Protein AF-A0A9X8VHA1-F1 (afdb_monomer_lite)

Organism: Serratia marcescens (NCBI:txid615)

Radius of gyration: 11.7 Å; chains: 1; bounding box: 28×29×28 Å

Sequence (70 aa):
NELPKRATITLRREKLDRLIGHVVPSEQVSDILRRLGCQVTEQGDSWQAVAPSWRFDMEIEEDLVEEVAR

Foldseek 3Di:
DDQADWAKEKAFQVVLCVVLVHHDDPVLLCVLLVVQVWDWDDDPRIITTTHHRPCPQPRYNVSSSVSSSD

Secondary structure (DSSP, 8-state):
--PPPPPEEEEEHHHHHHHHSS---HHHHHHHHHHTT-EEEEETTEEEEE--TT--S--SHHHHHHHHH-

InterPro domains:
  IPR005147 tRNA synthetase, B5-domain [PF03484] (9-70)
  IPR005147 tRNA synthetase, B5-domain [PS51483] (4-70)
  IPR005147 tRNA synthetase, B5-domain [SM00874] (6-70)
  IPR009061 Putative DNA-binding domain superfamily [SSF46955] (6-70)

pLDDT: mean 87.25, std 9.29, range [42.91, 94.25]

Structure (mmCIF, N/CA/C/O backbone):
data_AF-A0A9X8VHA1-F1
#
_entry.id   AF-A0A9X8VHA1-F1
#
loop_
_atom_site.group_PDB
_atom_site.id
_atom_site.type_symbol
_atom_site.label_atom_id
_atom_site.label_alt_id
_atom_site.label_comp_id
_atom_site.label_asym_id
_atom_site.label_entity_id
_atom_site.label_seq_id
_atom_site.pdbx_PDB_ins_code
_atom_site.Cartn_x
_atom_site.Cartn_y
_atom_site.Cartn_z
_atom_site.occupancy
_atom_site.B_iso_or_equiv
_atom_site.auth_seq_id
_atom_site.auth_comp_id
_atom_site.auth_asym_id
_atom_site.auth_atom_id
_atom_site.pdbx_PDB_model_num
ATOM 1 N N . ASN A 1 1 ? 19.682 -15.812 -15.341 1.00 42.91 1 ASN A N 1
ATOM 2 C CA . ASN A 1 1 ? 18.347 -15.957 -14.727 1.00 42.91 1 ASN A CA 1
ATOM 3 C C . ASN A 1 1 ? 18.222 -14.881 -13.658 1.00 42.91 1 ASN A C 1
ATOM 5 O O . ASN A 1 1 ? 18.445 -15.153 -12.485 1.00 42.91 1 ASN A O 1
ATOM 9 N N . GLU A 1 2 ? 18.019 -13.633 -14.074 1.00 55.56 2 GLU A N 1
ATOM 10 C CA . GLU A 1 2 ? 17.937 -12.494 -13.155 1.00 55.56 2 GLU A CA 1
ATOM 11 C C . GLU A 1 2 ? 16.471 -12.334 -12.764 1.00 55.56 2 GLU A C 1
ATOM 13 O O . GLU A 1 2 ? 15.642 -11.914 -13.566 1.00 55.56 2 GLU A O 1
ATOM 18 N N . LEU A 1 3 ? 16.129 -12.779 -11.554 1.00 59.59 3 LEU A N 1
ATOM 19 C CA . LEU A 1 3 ? 14.822 -12.486 -10.977 1.00 59.59 3 LEU A CA 1
ATOM 20 C C . LEU A 1 3 ? 14.718 -10.955 -10.855 1.00 59.59 3 LEU A C 1
ATOM 22 O O . LEU A 1 3 ? 15.638 -10.355 -10.289 1.00 59.59 3 LEU A O 1
ATOM 26 N N . PRO A 1 4 ? 13.657 -10.311 -11.374 1.00 62.06 4 PRO A N 1
ATOM 27 C CA . PRO A 1 4 ? 13.540 -8.861 -11.297 1.00 62.06 4 PRO A CA 1
ATOM 28 C C . PRO A 1 4 ? 13.562 -8.419 -9.831 1.00 62.06 4 PRO A C 1
ATOM 30 O O . PRO A 1 4 ? 12.954 -9.066 -8.968 1.00 62.06 4 PRO A O 1
ATOM 33 N N . LYS A 1 5 ? 14.296 -7.339 -9.538 1.00 67.88 5 LYS A N 1
ATOM 34 C CA . LYS A 1 5 ? 14.341 -6.753 -8.195 1.00 67.88 5 LYS A CA 1
ATOM 35 C C . LYS A 1 5 ? 12.919 -6.387 -7.780 1.00 67.88 5 LYS A C 1
ATOM 37 O O . LYS A 1 5 ? 12.259 -5.611 -8.457 1.00 67.88 5 LYS A O 1
ATOM 42 N N . ARG A 1 6 ? 12.463 -6.948 -6.663 1.00 78.88 6 ARG A N 1
ATOM 43 C CA . ARG A 1 6 ? 11.178 -6.584 -6.064 1.00 78.88 6 ARG A CA 1
ATOM 44 C C . ARG A 1 6 ? 11.290 -5.174 -5.494 1.00 78.88 6 ARG A C 1
ATOM 46 O O . ARG A 1 6 ? 12.162 -4.936 -4.653 1.00 78.88 6 ARG A O 1
ATOM 53 N N . ALA A 1 7 ? 10.428 -4.265 -5.935 1.00 83.44 7 ALA A N 1
ATOM 54 C CA . ALA A 1 7 ? 10.325 -2.946 -5.331 1.00 83.44 7 ALA A CA 1
ATOM 55 C C . ALA A 1 7 ? 9.724 -3.095 -3.926 1.00 83.44 7 ALA A C 1
ATOM 57 O O . ALA A 1 7 ? 8.678 -3.719 -3.746 1.00 83.44 7 ALA A O 1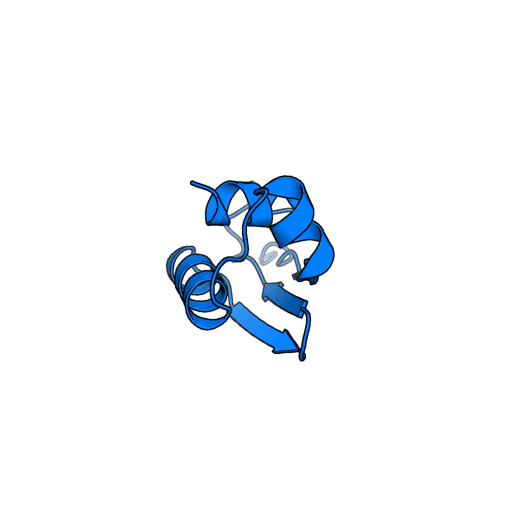
ATOM 58 N N . THR A 1 8 ? 10.430 -2.587 -2.915 1.00 90.31 8 THR A N 1
ATOM 59 C CA . THR A 1 8 ? 9.915 -2.508 -1.543 1.00 90.31 8 THR A CA 1
ATOM 60 C C . THR A 1 8 ? 9.544 -1.068 -1.276 1.00 90.31 8 THR A C 1
ATOM 62 O O . THR A 1 8 ? 10.409 -0.195 -1.283 1.00 90.31 8 THR A O 1
ATOM 65 N N . ILE A 1 9 ? 8.261 -0.839 -1.046 1.00 92.06 9 ILE A N 1
ATOM 66 C CA . ILE A 1 9 ? 7.677 0.486 -0.949 1.00 92.06 9 ILE A CA 1
ATOM 67 C C . ILE A 1 9 ? 7.054 0.614 0.433 1.00 92.06 9 ILE A C 1
ATOM 69 O O . ILE A 1 9 ? 6.351 -0.282 0.907 1.00 92.06 9 ILE A O 1
ATOM 73 N N . THR A 1 10 ? 7.325 1.734 1.089 1.00 93.88 10 THR A N 1
ATOM 74 C CA . THR A 1 10 ? 6.723 2.060 2.378 1.00 93.88 10 THR A CA 1
ATOM 75 C C . THR A 1 10 ? 5.618 3.076 2.153 1.00 93.88 10 THR A C 1
ATOM 77 O O . THR A 1 10 ? 5.897 4.207 1.766 1.00 93.88 10 THR A O 1
ATOM 80 N N . LEU A 1 11 ? 4.383 2.667 2.422 1.00 92.88 11 LEU A N 1
ATOM 81 C CA . LEU A 1 11 ? 3.201 3.512 2.414 1.00 92.88 11 LEU A CA 1
ATOM 82 C C . LEU A 1 11 ? 2.928 4.027 3.824 1.00 92.88 11 LEU A C 1
ATOM 84 O O . LEU A 1 11 ? 2.668 3.241 4.734 1.00 92.88 11 LEU A O 1
ATOM 88 N N . ARG A 1 12 ? 2.976 5.342 4.028 1.00 94.19 12 ARG A N 1
ATOM 89 C CA . ARG A 1 12 ? 2.658 5.955 5.323 1.00 94.19 12 ARG A CA 1
ATOM 90 C C . ARG A 1 12 ? 1.187 6.333 5.398 1.00 94.19 12 ARG A C 1
ATOM 92 O O . ARG A 1 12 ? 0.654 6.942 4.472 1.00 94.19 12 ARG A O 1
ATOM 99 N N . ARG A 1 13 ? 0.574 6.077 6.555 1.00 91.31 13 ARG A N 1
ATOM 100 C CA . ARG A 1 13 ? -0.800 6.481 6.878 1.00 91.31 13 ARG A CA 1
ATOM 101 C C . ARG A 1 13 ? -1.058 7.951 6.582 1.00 91.31 13 ARG A C 1
ATOM 103 O O . ARG A 1 13 ? -1.973 8.280 5.838 1.00 91.31 13 ARG A O 1
ATOM 110 N N . GLU A 1 14 ? -0.195 8.816 7.104 1.00 91.50 14 GLU A N 1
ATOM 111 C CA . GLU A 1 14 ? -0.321 10.265 6.946 1.00 91.50 14 GLU A CA 1
ATOM 112 C C . GLU A 1 14 ? -0.360 10.691 5.471 1.00 91.50 14 GLU A C 1
ATOM 114 O O . GLU A 1 14 ? -1.142 11.560 5.092 1.00 91.50 14 GLU A O 1
ATOM 119 N N . LYS A 1 15 ? 0.465 10.068 4.620 1.00 90.62 15 LYS A N 1
ATOM 120 C CA . LYS A 1 15 ? 0.543 10.416 3.199 1.00 90.62 15 LYS A CA 1
ATOM 121 C C . LYS A 1 15 ? -0.645 9.873 2.412 1.00 90.62 15 LYS A C 1
ATOM 123 O O . LYS A 1 15 ? -1.188 10.606 1.589 1.00 90.62 15 LYS A O 1
ATOM 128 N N . LEU A 1 16 ? -1.074 8.648 2.714 1.00 91.81 16 LEU A N 1
ATOM 129 C CA . LEU A 1 16 ? -2.292 8.059 2.165 1.00 91.81 16 LEU A CA 1
ATOM 130 C C . LEU A 1 16 ? -3.505 8.955 2.452 1.00 91.81 16 LEU A C 1
ATOM 132 O O . LEU A 1 16 ? -4.167 9.413 1.525 1.00 91.81 16 LEU A O 1
ATOM 136 N N . ASP A 1 17 ? -3.739 9.278 3.726 1.00 91.56 17 ASP A N 1
ATOM 137 C CA . ASP A 1 17 ? -4.890 10.078 4.152 1.00 91.56 17 ASP A CA 1
ATOM 138 C C . ASP A 1 17 ? -4.840 11.500 3.560 1.00 91.56 17 ASP A C 1
ATOM 140 O O . ASP A 1 17 ? -5.869 12.058 3.175 1.00 91.56 17 ASP A O 1
ATOM 144 N N . ARG A 1 18 ? -3.640 12.085 3.432 1.00 90.38 18 ARG A N 1
ATOM 145 C CA . ARG A 1 18 ? -3.438 13.414 2.836 1.00 90.38 18 ARG A CA 1
ATOM 146 C C . ARG A 1 18 ? -3.735 13.457 1.337 1.00 90.38 18 ARG A C 1
ATOM 148 O O . ARG A 1 18 ? -4.258 14.463 0.868 1.00 90.38 18 ARG A O 1
ATOM 155 N N . LEU A 1 19 ? -3.349 12.425 0.590 1.00 89.88 19 LEU A N 1
ATOM 156 C CA . LEU A 1 19 ? -3.533 12.368 -0.863 1.00 89.88 19 LEU A CA 1
ATOM 157 C C . LEU A 1 19 ? -4.964 11.974 -1.240 1.00 89.88 19 LEU A C 1
ATOM 159 O O . LEU A 1 19 ? -5.541 12.568 -2.146 1.00 89.88 19 LEU A O 1
ATOM 163 N N . ILE A 1 20 ? -5.548 11.018 -0.516 1.00 89.06 20 ILE A N 1
ATOM 164 C CA . ILE A 1 20 ? -6.919 10.547 -0.738 1.00 89.06 20 ILE A CA 1
ATOM 165 C C . ILE A 1 20 ? -7.956 11.544 -0.184 1.00 89.06 20 ILE A C 1
ATOM 167 O O . ILE A 1 20 ? -9.072 11.654 -0.695 1.00 89.06 20 ILE A O 1
ATOM 171 N N . GLY A 1 21 ? -7.605 12.284 0.872 1.00 88.94 21 GLY A N 1
ATOM 172 C CA . GLY A 1 21 ? -8.489 13.247 1.532 1.00 88.94 21 GLY A CA 1
ATOM 173 C C . GLY A 1 21 ? -9.496 12.618 2.501 1.00 88.94 21 GLY A C 1
ATOM 174 O O . GLY A 1 21 ? -10.348 13.327 3.038 1.00 88.94 21 GLY A O 1
ATOM 175 N N . HIS A 1 22 ? -9.414 11.307 2.742 1.00 87.75 22 HIS A N 1
ATOM 176 C CA . HIS A 1 22 ? -10.194 10.600 3.755 1.00 87.75 22 HIS A CA 1
ATOM 177 C C . HIS A 1 22 ? -9.428 9.400 4.325 1.00 87.75 22 HIS A C 1
ATOM 179 O O . H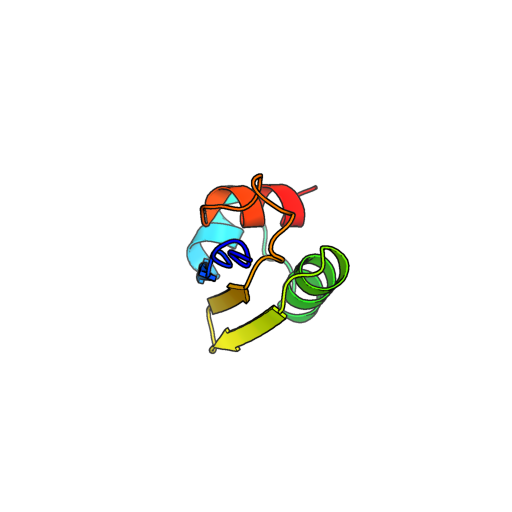IS A 1 22 ? -8.453 8.925 3.749 1.00 87.75 22 HIS A O 1
ATOM 185 N N . VAL A 1 23 ? -9.897 8.914 5.476 1.00 87.75 23 VAL A N 1
ATOM 186 C CA . VAL A 1 23 ? -9.264 7.838 6.246 1.00 87.75 23 VAL A CA 1
ATOM 187 C C . VAL A 1 23 ? -9.763 6.480 5.747 1.00 87.75 23 VAL A C 1
ATOM 189 O O . VAL A 1 23 ? -10.894 6.091 6.030 1.00 87.75 23 VAL A O 1
ATOM 192 N N . VAL A 1 24 ? -8.914 5.744 5.022 1.00 88.81 24 VAL A N 1
ATOM 193 C CA . VAL A 1 24 ? -9.195 4.367 4.560 1.00 88.81 24 VAL A CA 1
ATOM 194 C C . VAL A 1 24 ? -8.838 3.356 5.660 1.00 88.81 24 VAL A C 1
ATOM 196 O O . VAL A 1 24 ? -7.703 3.388 6.125 1.00 88.81 24 VAL A O 1
ATOM 199 N N . PRO A 1 25 ? -9.722 2.455 6.121 1.00 91.38 25 PRO A N 1
ATOM 200 C CA . PRO A 1 25 ? -9.394 1.481 7.165 1.00 91.38 25 PRO A CA 1
ATOM 201 C C . PRO A 1 25 ? -8.133 0.669 6.851 1.00 91.38 25 PRO A C 1
ATOM 203 O O . PRO A 1 25 ? -7.956 0.212 5.725 1.00 91.38 25 PRO A O 1
ATOM 206 N N . SER A 1 26 ? -7.274 0.446 7.848 1.00 90.31 26 SER A N 1
ATOM 207 C CA . SER A 1 26 ? -6.001 -0.269 7.666 1.00 90.31 26 SER A CA 1
ATOM 208 C C . SER A 1 26 ? -6.165 -1.649 7.032 1.00 90.31 26 SER A C 1
ATOM 210 O O . SER A 1 26 ? -5.411 -2.013 6.133 1.00 90.31 26 SER A O 1
ATOM 212 N N . GLU A 1 27 ? -7.206 -2.377 7.438 1.00 91.12 27 GLU A N 1
ATOM 213 C CA . GLU A 1 27 ? -7.549 -3.677 6.862 1.00 91.12 27 GLU A CA 1
ATOM 214 C C . GLU A 1 27 ? -7.885 -3.576 5.371 1.00 91.12 27 GLU A C 1
ATOM 216 O O . GLU A 1 27 ? -7.479 -4.437 4.597 1.00 91.12 27 GLU A O 1
ATOM 221 N N . GLN A 1 28 ? -8.570 -2.507 4.953 1.00 91.69 28 GLN A N 1
ATOM 222 C CA . GLN A 1 28 ? -8.927 -2.278 3.555 1.00 91.69 28 GLN A CA 1
ATOM 223 C C . GLN A 1 28 ? -7.692 -1.939 2.714 1.00 91.69 28 GLN A C 1
ATOM 225 O O . GLN A 1 28 ? -7.526 -2.500 1.635 1.00 91.69 28 GLN A O 1
ATOM 230 N N . VAL A 1 29 ? -6.792 -1.092 3.226 1.00 92.19 29 VAL A N 1
ATOM 231 C CA . VAL A 1 29 ? -5.505 -0.791 2.570 1.00 92.19 29 VAL A CA 1
ATOM 232 C C . VAL A 1 29 ? -4.702 -2.078 2.372 1.00 92.19 29 VAL A C 1
ATOM 234 O O . VAL A 1 29 ? -4.270 -2.392 1.263 1.00 92.19 29 VAL A O 1
ATOM 237 N N . SER A 1 30 ? -4.552 -2.861 3.441 1.00 92.62 30 SER A N 1
ATOM 238 C CA . SER A 1 30 ? -3.845 -4.139 3.419 1.00 92.62 30 SER A CA 1
ATOM 239 C C . SER A 1 30 ? -4.481 -5.151 2.462 1.00 92.62 30 SER A C 1
ATOM 241 O O . SER A 1 30 ? -3.754 -5.863 1.768 1.00 92.62 30 SER A O 1
ATOM 243 N N . ASP A 1 31 ? -5.813 -5.227 2.402 1.00 93.50 31 ASP A N 1
ATOM 244 C CA . ASP A 1 31 ? -6.541 -6.108 1.482 1.00 93.50 31 ASP A CA 1
ATOM 245 C C . ASP A 1 31 ? -6.319 -5.711 0.018 1.00 93.50 31 ASP A C 1
ATOM 247 O O . ASP A 1 31 ? -5.947 -6.560 -0.791 1.00 93.50 31 ASP A O 1
ATOM 251 N N . ILE A 1 32 ? -6.447 -4.420 -0.313 1.00 92.00 32 ILE A N 1
ATOM 252 C CA . ILE A 1 32 ? -6.211 -3.903 -1.668 1.00 92.00 32 ILE A CA 1
ATOM 253 C C . ILE A 1 32 ? -4.787 -4.237 -2.115 1.00 92.00 32 ILE A C 1
ATOM 255 O O . ILE A 1 32 ? -4.592 -4.890 -3.140 1.00 92.00 32 ILE A O 1
ATOM 259 N N . LEU A 1 33 ? -3.788 -3.884 -1.305 1.00 91.31 33 LEU A N 1
ATOM 260 C CA . LEU A 1 33 ? -2.383 -4.155 -1.605 1.00 91.31 33 LEU A CA 1
ATOM 261 C C . LEU A 1 33 ? -2.102 -5.660 -1.788 1.00 91.31 33 LEU A C 1
ATOM 263 O O . LEU A 1 33 ? -1.376 -6.051 -2.705 1.00 91.31 33 LEU A O 1
ATOM 267 N N . ARG A 1 34 ? -2.717 -6.530 -0.977 1.00 92.44 34 ARG A N 1
ATOM 268 C CA . ARG A 1 34 ? -2.610 -7.993 -1.139 1.00 92.44 34 ARG A CA 1
ATOM 269 C C . ARG A 1 34 ? -3.291 -8.487 -2.414 1.00 92.44 34 ARG A C 1
ATOM 271 O O . ARG A 1 34 ? -2.735 -9.348 -3.096 1.00 92.44 34 ARG A O 1
ATOM 278 N N . ARG A 1 35 ? -4.453 -7.936 -2.779 1.00 91.56 35 ARG A N 1
ATOM 279 C CA . ARG A 1 35 ? -5.165 -8.260 -4.030 1.00 91.56 35 ARG A CA 1
ATOM 280 C C . ARG A 1 35 ? -4.374 -7.860 -5.274 1.00 91.56 35 ARG A C 1
ATOM 282 O O . ARG A 1 35 ? -4.481 -8.537 -6.294 1.00 91.56 35 ARG A O 1
ATOM 289 N N . LEU A 1 36 ? -3.545 -6.822 -5.180 1.00 88.38 36 LEU A N 1
ATOM 290 C CA . LEU A 1 36 ? -2.617 -6.409 -6.240 1.00 88.38 36 LEU A CA 1
ATOM 291 C C . LEU A 1 36 ? -1.426 -7.374 -6.404 1.00 88.38 36 LEU A C 1
ATOM 293 O O . LEU A 1 36 ? -0.691 -7.290 -7.390 1.00 88.38 36 LEU A O 1
ATOM 297 N N . GLY A 1 37 ? -1.266 -8.326 -5.479 1.00 89.75 37 GLY A N 1
ATOM 298 C CA . GLY A 1 37 ? -0.181 -9.304 -5.458 1.00 89.75 37 GLY A CA 1
ATOM 299 C C . GLY A 1 37 ? 1.035 -8.855 -4.648 1.00 89.75 37 GLY A C 1
ATOM 300 O O . GLY A 1 37 ? 2.069 -9.524 -4.699 1.00 89.75 37 GLY A O 1
ATOM 301 N N . CYS A 1 38 ? 0.933 -7.748 -3.907 1.00 91.00 38 CYS A N 1
ATOM 302 C CA . CYS A 1 38 ? 2.008 -7.264 -3.049 1.00 91.00 38 CYS A CA 1
ATOM 303 C C . CYS A 1 38 ? 2.046 -8.041 -1.727 1.00 91.00 38 CYS A C 1
ATOM 305 O O . CYS A 1 38 ? 1.014 -8.399 -1.155 1.00 91.00 38 CYS A O 1
ATOM 307 N N . GLN A 1 39 ? 3.247 -8.271 -1.192 1.00 92.50 39 GLN A N 1
ATOM 308 C CA . GLN A 1 39 ? 3.389 -8.750 0.185 1.00 92.50 39 GLN A CA 1
ATOM 309 C C . GLN A 1 39 ? 3.343 -7.557 1.130 1.00 92.50 39 GLN A C 1
ATOM 311 O O . GLN A 1 39 ? 4.191 -6.676 1.040 1.00 92.50 39 GLN A O 1
ATOM 316 N N . VAL A 1 40 ? 2.355 -7.535 2.021 1.00 93.69 40 VAL A N 1
ATOM 317 C CA . VAL A 1 40 ? 2.082 -6.391 2.897 1.00 93.69 40 VAL A CA 1
ATOM 318 C C . VAL A 1 40 ? 2.405 -6.736 4.339 1.00 93.69 40 VAL A C 1
ATOM 320 O O . VAL A 1 40 ? 1.826 -7.674 4.897 1.00 93.69 40 VAL A O 1
ATOM 323 N N . THR A 1 41 ? 3.265 -5.921 4.939 1.00 93.56 41 THR A N 1
ATOM 324 C CA . THR A 1 41 ? 3.604 -5.954 6.361 1.00 93.56 41 THR A CA 1
ATOM 325 C C . THR A 1 41 ? 3.139 -4.661 7.017 1.00 93.56 41 THR A C 1
ATOM 327 O O . THR A 1 41 ? 3.625 -3.581 6.687 1.00 93.56 41 THR A O 1
ATOM 330 N N . GLU A 1 42 ? 2.209 -4.771 7.958 1.00 91.81 42 GLU A N 1
ATOM 331 C CA . GLU A 1 42 ? 1.717 -3.641 8.749 1.00 91.81 42 GLU A CA 1
ATOM 332 C C . GLU A 1 42 ? 2.727 -3.271 9.841 1.00 91.81 42 GLU A C 1
ATOM 334 O O . GLU A 1 42 ? 3.182 -4.122 10.605 1.00 91.81 42 GLU A O 1
ATOM 339 N N . GLN A 1 43 ? 3.088 -1.991 9.906 1.00 90.94 43 GLN A N 1
ATOM 340 C CA . GLN A 1 43 ? 4.039 -1.408 10.851 1.00 90.94 43 GLN A CA 1
ATOM 341 C C . GLN A 1 43 ? 3.409 -0.195 11.547 1.00 90.94 43 GLN A C 1
ATOM 343 O O . GLN A 1 43 ? 3.799 0.948 11.299 1.00 90.94 43 GLN A O 1
ATOM 348 N N . GLY A 1 44 ? 2.409 -0.441 12.398 1.00 88.19 44 GLY A N 1
ATOM 349 C CA . GLY A 1 44 ? 1.695 0.612 13.132 1.00 88.19 44 GLY A CA 1
ATOM 350 C C . GLY A 1 44 ? 0.986 1.580 12.183 1.00 88.19 44 GLY A C 1
ATOM 351 O O . GLY A 1 44 ? -0.069 1.253 11.649 1.00 88.19 44 GLY A O 1
ATOM 352 N N . ASP A 1 45 ? 1.600 2.738 11.940 1.00 89.19 45 ASP A N 1
ATOM 353 C CA . ASP A 1 45 ? 1.101 3.811 11.066 1.00 89.19 45 ASP A CA 1
ATOM 354 C C . ASP A 1 45 ? 1.649 3.743 9.627 1.00 89.19 45 ASP A C 1
ATOM 356 O O . ASP A 1 45 ? 1.665 4.734 8.888 1.00 89.19 45 ASP A O 1
ATOM 360 N N . SER A 1 46 ? 2.159 2.587 9.208 1.00 92.88 46 SER A N 1
ATOM 361 C CA . SER A 1 46 ? 2.663 2.390 7.849 1.00 92.88 46 SER A CA 1
ATOM 362 C C . SER A 1 46 ? 2.501 0.955 7.365 1.00 92.88 46 SER A C 1
ATOM 364 O O . SER A 1 46 ? 2.390 0.023 8.158 1.00 92.88 46 SER A O 1
ATOM 366 N N . TRP A 1 47 ? 2.521 0.779 6.048 1.00 94.25 47 TRP A N 1
ATOM 367 C CA . TRP A 1 47 ? 2.536 -0.511 5.375 1.00 94.25 47 TRP A CA 1
ATOM 368 C C . TRP A 1 47 ? 3.811 -0.630 4.569 1.00 94.25 47 TRP A C 1
ATOM 370 O O . TRP A 1 47 ? 4.152 0.249 3.782 1.00 94.25 47 TRP A O 1
ATOM 380 N N . GLN A 1 48 ? 4.503 -1.745 4.728 1.00 94.12 48 GLN A N 1
ATOM 381 C CA . GLN A 1 48 ? 5.579 -2.122 3.835 1.00 94.12 48 GLN A CA 1
ATOM 382 C C . GLN A 1 48 ? 5.020 -3.093 2.802 1.00 94.12 48 GLN A C 1
ATOM 384 O O . GLN A 1 48 ? 4.688 -4.230 3.134 1.00 94.12 48 GLN A O 1
ATOM 389 N N . ALA A 1 49 ? 4.896 -2.626 1.564 1.00 93.38 49 ALA A N 1
ATOM 390 C CA . ALA A 1 49 ? 4.427 -3.407 0.434 1.00 93.38 49 ALA A CA 1
ATOM 391 C C . ALA A 1 49 ? 5.617 -3.809 -0.442 1.00 93.38 49 ALA A C 1
ATOM 393 O O . ALA A 1 49 ? 6.379 -2.968 -0.917 1.00 93.38 49 ALA A O 1
ATOM 394 N N . VAL A 1 50 ? 5.782 -5.108 -0.663 1.00 91.75 50 VAL A N 1
ATOM 395 C CA . VAL A 1 50 ? 6.758 -5.648 -1.611 1.00 91.75 50 VAL A CA 1
ATOM 396 C C . VAL A 1 50 ? 6.014 -6.015 -2.883 1.00 91.75 50 VAL 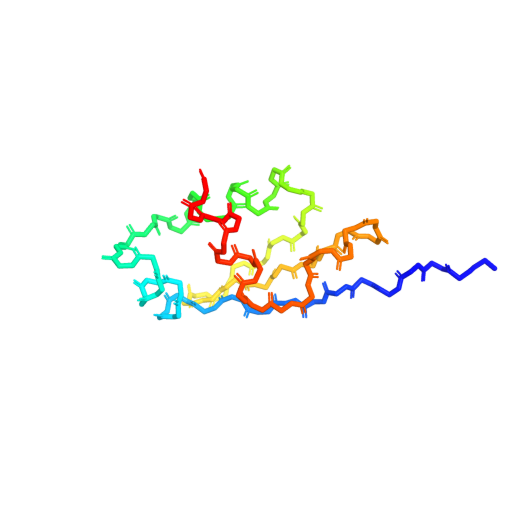A C 1
ATOM 398 O O . VAL A 1 50 ? 5.253 -6.987 -2.894 1.00 91.75 50 VAL A O 1
ATOM 401 N N . ALA A 1 51 ? 6.227 -5.238 -3.941 1.00 90.31 51 ALA A N 1
ATOM 402 C CA . ALA A 1 51 ? 5.603 -5.467 -5.233 1.00 90.31 51 ALA A CA 1
ATOM 403 C C . ALA A 1 51 ? 6.151 -6.749 -5.891 1.00 90.31 51 ALA A C 1
ATOM 405 O O . ALA A 1 51 ? 7.337 -7.090 -5.737 1.00 90.31 51 ALA A O 1
ATOM 406 N N . PRO A 1 52 ? 5.307 -7.495 -6.623 1.00 87.31 52 PRO A N 1
ATOM 407 C CA . PRO A 1 52 ? 5.763 -8.650 -7.372 1.00 87.31 52 PRO A CA 1
ATOM 408 C C . PRO A 1 52 ? 6.652 -8.218 -8.541 1.00 87.31 52 PRO A C 1
ATOM 410 O O . PRO A 1 52 ? 6.53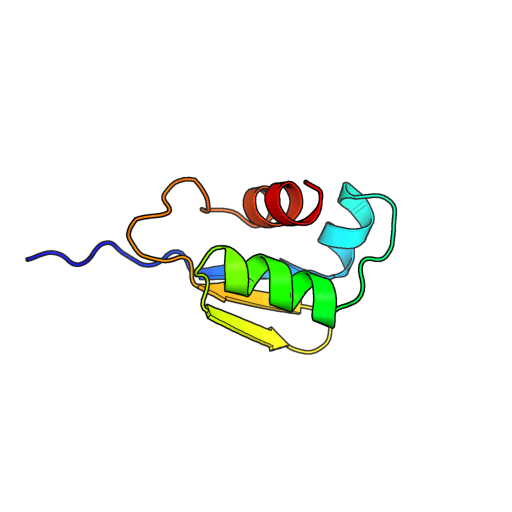4 -7.125 -9.079 1.00 87.31 52 PRO A O 1
ATOM 413 N N . SER A 1 53 ? 7.521 -9.117 -8.993 1.00 83.00 53 SER A N 1
ATOM 414 C CA . SER A 1 53 ? 8.562 -8.819 -9.983 1.00 83.00 53 SER A CA 1
ATOM 415 C C . SER A 1 53 ? 8.052 -8.438 -11.384 1.00 83.00 53 SER A C 1
ATOM 417 O O . SER A 1 53 ? 8.858 -8.099 -12.241 1.00 83.00 53 SER A O 1
ATOM 419 N N . TRP A 1 54 ? 6.747 -8.564 -11.642 1.00 81.19 54 TRP A N 1
ATOM 420 C CA . TRP A 1 54 ? 6.087 -8.173 -12.893 1.00 81.19 54 TRP A CA 1
ATOM 421 C C . TRP A 1 54 ? 5.326 -6.841 -12.794 1.00 81.19 54 TRP A C 1
ATOM 423 O O . TRP A 1 54 ? 4.862 -6.348 -13.819 1.00 81.19 54 TRP A O 1
ATOM 433 N N . ARG A 1 55 ? 5.168 -6.279 -11.586 1.00 81.25 55 ARG A N 1
ATOM 434 C CA . ARG A 1 55 ? 4.576 -4.954 -1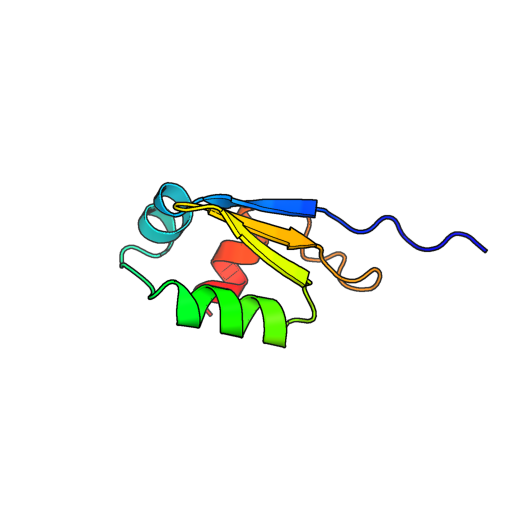1.351 1.00 81.25 55 ARG A CA 1
ATOM 435 C C . ARG A 1 55 ? 5.707 -3.930 -11.362 1.00 81.25 55 ARG A C 1
ATOM 437 O O . ARG A 1 55 ? 6.398 -3.758 -10.364 1.00 81.25 55 ARG A O 1
ATOM 444 N N . PHE A 1 56 ? 5.913 -3.311 -12.519 1.00 77.25 56 PHE A N 1
ATOM 445 C CA . PHE A 1 56 ? 6.864 -2.207 -1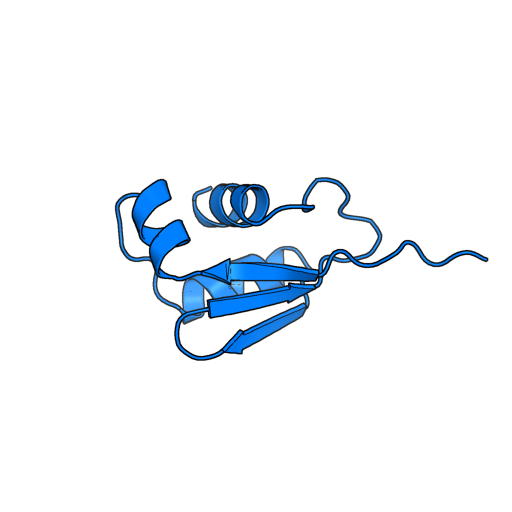2.707 1.00 77.25 56 PHE A CA 1
ATOM 446 C C . PHE A 1 56 ? 6.184 -0.839 -12.596 1.00 77.25 56 PHE A C 1
ATOM 448 O O . PHE A 1 56 ? 6.858 0.173 -12.567 1.00 77.25 56 PHE A O 1
ATOM 455 N N . ASP A 1 57 ? 4.855 -0.817 -12.546 1.00 82.06 57 ASP A N 1
ATOM 456 C CA . ASP A 1 57 ? 4.022 0.362 -12.303 1.00 82.06 57 ASP A CA 1
ATOM 457 C C . ASP A 1 57 ? 3.960 0.764 -10.820 1.00 82.06 57 ASP A C 1
ATOM 459 O O . ASP A 1 57 ? 3.407 1.803 -10.498 1.00 82.06 57 ASP A O 1
ATOM 463 N N . MET A 1 58 ? 4.511 -0.060 -9.923 1.00 83.88 58 MET A N 1
ATOM 464 C CA . MET A 1 58 ? 4.563 0.187 -8.483 1.00 83.88 58 MET A CA 1
ATOM 465 C C . MET A 1 58 ? 6.021 0.316 -8.067 1.00 83.88 58 MET A C 1
ATOM 467 O O . MET A 1 58 ? 6.665 -0.681 -7.725 1.00 83.88 58 MET A O 1
ATOM 471 N N . GLU A 1 59 ? 6.546 1.535 -8.108 1.00 83.62 59 GLU A N 1
ATOM 472 C CA . GLU A 1 59 ? 7.936 1.826 -7.737 1.00 83.62 59 GLU A CA 1
ATOM 473 C C . GLU A 1 59 ? 8.024 2.785 -6.552 1.00 83.62 59 GLU A C 1
ATOM 475 O O . GLU A 1 59 ? 8.972 2.707 -5.763 1.00 83.62 59 GLU A O 1
ATOM 480 N N . ILE A 1 60 ? 7.030 3.661 -6.398 1.00 88.25 60 ILE A N 1
ATOM 481 C CA . ILE A 1 60 ? 7.003 4.685 -5.358 1.00 88.25 60 ILE A CA 1
ATOM 482 C C . ILE A 1 60 ? 5.743 4.599 -4.499 1.00 88.25 60 ILE A C 1
ATOM 484 O O . ILE A 1 60 ? 4.761 3.930 -4.806 1.00 88.25 60 ILE A O 1
ATOM 488 N N . GLU A 1 61 ? 5.786 5.297 -3.367 1.00 91.62 61 GLU A N 1
ATOM 489 C CA . GLU A 1 61 ? 4.666 5.381 -2.428 1.00 91.62 61 GLU A CA 1
ATOM 490 C C . GLU A 1 61 ? 3.387 5.924 -3.086 1.00 91.62 61 GLU A C 1
ATOM 492 O O . GLU A 1 61 ? 2.296 5.486 -2.739 1.00 91.62 61 GLU A O 1
ATOM 497 N N . GLU A 1 62 ? 3.517 6.854 -4.033 1.00 90.81 62 GLU A N 1
ATOM 498 C CA . GLU A 1 62 ? 2.383 7.491 -4.713 1.00 90.81 62 GLU A CA 1
ATOM 499 C C . GLU A 1 62 ? 1.603 6.511 -5.604 1.00 90.81 62 GLU A C 1
ATOM 501 O O . GLU A 1 62 ? 0.376 6.574 -5.603 1.00 90.81 62 GLU A O 1
ATOM 506 N N . ASP A 1 63 ? 2.270 5.546 -6.249 1.00 89.94 63 ASP A N 1
ATOM 507 C CA . ASP A 1 63 ? 1.603 4.511 -7.059 1.00 89.94 63 ASP A CA 1
ATOM 508 C C . ASP A 1 63 ? 0.691 3.631 -6.191 1.00 89.94 63 ASP A C 1
ATOM 510 O O . ASP A 1 63 ? -0.433 3.296 -6.563 1.00 89.94 63 ASP A O 1
ATOM 514 N N . LEU A 1 64 ? 1.154 3.283 -4.982 1.00 89.06 64 LEU A N 1
ATOM 515 C CA . LEU A 1 64 ? 0.346 2.520 -4.028 1.00 89.06 64 LEU A CA 1
ATOM 516 C C . LEU A 1 64 ? -0.866 3.316 -3.555 1.00 89.06 64 LEU A C 1
ATOM 518 O O . LEU A 1 64 ? -1.931 2.743 -3.346 1.00 89.06 64 LEU A O 1
ATOM 522 N N . VAL A 1 65 ? -0.699 4.623 -3.352 1.00 90.88 65 VAL A N 1
ATOM 523 C CA . VAL A 1 65 ? -1.801 5.503 -2.960 1.00 90.88 65 VAL A CA 1
ATOM 524 C C . VAL A 1 65 ? -2.841 5.579 -4.071 1.00 90.88 65 VAL A C 1
ATOM 526 O O . VAL A 1 65 ? -4.025 5.467 -3.769 1.00 90.88 65 VAL A O 1
ATOM 529 N N . GLU A 1 66 ? -2.419 5.728 -5.329 1.00 90.38 66 GLU A N 1
ATOM 530 C CA . GLU A 1 66 ? -3.324 5.750 -6.482 1.00 90.38 66 GLU A CA 1
ATOM 531 C C . GLU A 1 66 ? -4.129 4.448 -6.580 1.00 90.38 66 GLU A C 1
ATOM 533 O O . GLU A 1 66 ? -5.352 4.491 -6.700 1.00 90.38 66 GLU A O 1
ATOM 538 N N . GLU A 1 67 ? -3.480 3.292 -6.423 1.00 90.06 67 GLU A N 1
ATOM 539 C CA . GLU A 1 67 ? -4.159 1.992 -6.490 1.00 90.06 67 GLU A CA 1
ATOM 540 C C . GLU A 1 67 ? -5.067 1.714 -5.277 1.00 90.06 67 GLU A C 1
ATOM 542 O O . GLU A 1 67 ? -6.022 0.951 -5.398 1.00 90.06 67 GLU A O 1
ATOM 547 N N . VAL A 1 68 ? -4.808 2.325 -4.114 1.00 89.00 68 VAL A N 1
ATOM 548 C CA . VAL A 1 68 ? -5.702 2.260 -2.938 1.00 89.00 68 VAL A CA 1
ATOM 549 C C . VAL A 1 68 ? -6.873 3.241 -3.054 1.00 89.00 68 VAL A C 1
ATOM 551 O O . VAL A 1 68 ? -7.946 2.977 -2.514 1.00 89.00 68 VAL A O 1
ATOM 554 N N . ALA A 1 69 ? -6.678 4.366 -3.742 1.00 86.69 69 ALA A N 1
ATOM 555 C CA . ALA A 1 69 ? -7.711 5.372 -3.986 1.00 86.69 69 ALA A CA 1
ATOM 556 C C . ALA A 1 69 ? -8.686 4.990 -5.113 1.00 86.69 69 ALA A C 1
ATOM 558 O O . ALA A 1 69 ? -9.763 5.584 -5.211 1.00 86.69 69 ALA A O 1
ATOM 559 N N . ARG A 1 70 ? -8.279 4.056 -5.977 1.00 82.12 70 ARG A N 1
ATOM 560 C CA . ARG A 1 70 ? -9.017 3.592 -7.153 1.00 82.12 70 ARG A CA 1
ATOM 561 C C . ARG A 1 70 ? -10.121 2.590 -6.818 1.00 82.12 70 ARG A C 1
ATOM 563 O O . ARG A 1 70 ? -11.197 2.717 -7.448 1.00 82.12 70 ARG A O 1
#